Protein AF-A0A2M9WP90-F1 (afdb_monomer)

pLDDT: mean 90.51, std 3.97, range [75.44, 95.75]

Solvent-accessible surface area (backbone atoms only — not comparable to full-atom values): 6573 Å² total; per-residue (Å²): 63,37,40,61,30,80,91,54,42,57,72,71,54,47,53,52,52,50,55,52,46,68,77,41,75,88,57,71,72,44,73,34,82,42,68,64,61,38,50,49,41,30,56,69,70,74,42,52,62,80,75,57,76,91,74,46,69,74,69,56,102,66,45,75,75,76,89,69,102,72,90,75,90,86,83,88,86,86,86,77,65,91,84,65,78,54,64,70,59,53,52,51,52,52,50,45,58,76,75,75,108

Structure (mmCIF, N/CA/C/O backbone):
data_AF-A0A2M9WP90-F1
#
_entry.id   AF-A0A2M9WP90-F1
#
loop_
_atom_site.group_PDB
_atom_site.id
_atom_site.type_symbol
_atom_site.label_atom_id
_atom_site.label_alt_id
_atom_site.label_comp_id
_atom_site.label_asym_id
_atom_site.label_entity_id
_atom_site.label_seq_id
_atom_site.pdbx_PDB_ins_code
_atom_site.Cartn_x
_atom_site.Cartn_y
_atom_site.Cartn_z
_atom_site.occupancy
_atom_site.B_iso_or_equiv
_atom_site.auth_seq_id
_atom_site.auth_comp_id
_atom_site.auth_asym_id
_atom_site.auth_atom_id
_atom_site.pdbx_PDB_model_num
ATOM 1 N N . MET A 1 1 ? -5.751 -2.535 15.123 1.00 92.06 1 MET A N 1
ATOM 2 C CA . MET A 1 1 ? -5.518 -1.860 13.825 1.00 92.06 1 MET A CA 1
ATOM 3 C C . MET A 1 1 ? -4.257 -2.436 13.223 1.00 92.06 1 MET A C 1
ATOM 5 O O . MET A 1 1 ? -3.309 -2.657 13.963 1.00 92.06 1 MET A O 1
ATOM 9 N N . ILE A 1 2 ? -4.273 -2.722 11.927 1.00 94.94 2 ILE A N 1
ATOM 10 C CA . ILE A 1 2 ? -3.166 -3.356 11.214 1.00 94.94 2 ILE A CA 1
ATOM 11 C C . ILE A 1 2 ? -2.535 -2.291 10.323 1.00 94.94 2 ILE A C 1
ATOM 13 O O . ILE A 1 2 ? -3.142 -1.860 9.340 1.00 94.94 2 ILE A O 1
ATOM 17 N N . LEU A 1 3 ? -1.353 -1.828 10.712 1.00 94.88 3 LEU A N 1
ATOM 18 C CA . LEU A 1 3 ? -0.609 -0.783 10.020 1.00 94.88 3 LEU A CA 1
ATOM 19 C C . LEU A 1 3 ? 0.562 -1.393 9.259 1.00 94.88 3 LEU A C 1
ATOM 21 O O . LEU A 1 3 ? 1.138 -2.392 9.689 1.00 94.88 3 LEU A O 1
ATOM 25 N N . LEU A 1 4 ? 0.932 -0.776 8.142 1.00 95.75 4 LEU A N 1
ATOM 26 C CA . LEU A 1 4 ? 2.198 -1.110 7.506 1.00 95.75 4 LEU A CA 1
ATOM 27 C C . LEU A 1 4 ? 3.343 -0.542 8.339 1.00 95.75 4 LEU A C 1
ATOM 29 O O . LEU A 1 4 ? 3.243 0.559 8.876 1.00 95.75 4 LEU A O 1
ATOM 33 N N . ASP A 1 5 ? 4.427 -1.294 8.445 1.00 93.62 5 ASP A N 1
ATOM 34 C CA . ASP A 1 5 ? 5.672 -0.793 9.009 1.00 93.62 5 ASP A CA 1
ATOM 35 C C . ASP A 1 5 ? 6.196 0.406 8.195 1.00 93.62 5 ASP A C 1
ATOM 37 O O . ASP A 1 5 ? 5.916 0.549 6.998 1.00 93.62 5 ASP A O 1
ATOM 41 N N . ASN A 1 6 ? 6.967 1.280 8.843 1.00 91.06 6 ASN A N 1
ATOM 42 C CA . ASN A 1 6 ? 7.454 2.532 8.260 1.00 91.06 6 ASN A CA 1
ATOM 43 C C . ASN A 1 6 ? 8.319 2.316 7.008 1.00 91.06 6 ASN A C 1
ATOM 45 O O . ASN A 1 6 ? 8.384 3.199 6.158 1.00 91.06 6 ASN A O 1
ATOM 49 N N . ASN A 1 7 ? 8.954 1.148 6.875 1.00 91.25 7 ASN A N 1
ATOM 50 C CA . ASN A 1 7 ? 9.757 0.799 5.700 1.00 91.25 7 ASN A CA 1
ATOM 51 C C . ASN A 1 7 ? 8.922 0.251 4.532 1.00 91.25 7 ASN A C 1
ATOM 53 O O . ASN A 1 7 ? 9.443 0.048 3.438 1.00 91.25 7 ASN A O 1
ATOM 57 N N . TRP A 1 8 ? 7.637 -0.013 4.767 1.00 90.25 8 TRP A N 1
ATOM 58 C CA . TRP A 1 8 ? 6.755 -0.737 3.852 1.00 90.25 8 TRP A CA 1
ATOM 59 C C . TRP A 1 8 ? 5.534 0.069 3.422 1.00 90.25 8 TRP A C 1
ATOM 61 O O . TRP A 1 8 ? 4.679 -0.451 2.706 1.00 90.25 8 TRP A O 1
ATOM 71 N N . CYS A 1 9 ? 5.450 1.341 3.816 1.00 90.38 9 CYS A N 1
ATOM 72 C CA . CYS A 1 9 ? 4.422 2.255 3.341 1.00 90.38 9 CYS A CA 1
ATOM 73 C C . CYS A 1 9 ? 5.017 3.534 2.734 1.00 90.38 9 CYS A C 1
ATOM 75 O O . CYS A 1 9 ? 6.065 4.009 3.172 1.00 90.38 9 CYS A O 1
ATOM 77 N N . PRO A 1 10 ? 4.348 4.127 1.728 1.00 89.44 10 PRO A N 1
ATOM 78 C CA . PRO A 1 10 ? 4.734 5.429 1.203 1.00 89.44 10 PRO A CA 1
ATOM 79 C C . PRO A 1 10 ? 4.699 6.522 2.288 1.00 89.44 10 PRO A C 1
ATOM 81 O O . PRO A 1 10 ? 3.859 6.443 3.190 1.00 89.44 10 PRO A O 1
ATOM 84 N N . PRO A 1 11 ? 5.503 7.597 2.166 1.00 90.94 11 PRO A N 1
ATOM 85 C CA . PRO A 1 11 ? 5.570 8.669 3.167 1.00 90.94 11 PRO A CA 1
ATOM 86 C C . PRO A 1 11 ? 4.210 9.276 3.542 1.00 90.94 11 PRO A C 1
ATOM 88 O O . PRO A 1 11 ? 3.932 9.526 4.713 1.00 90.94 11 PRO A O 1
ATOM 91 N N . GLU A 1 12 ? 3.330 9.469 2.558 1.00 92.31 12 GLU A N 1
ATOM 92 C CA . GLU A 1 12 ? 1.988 10.006 2.802 1.00 92.31 12 GLU A CA 1
ATOM 93 C C . GLU A 1 12 ? 1.074 9.031 3.547 1.00 92.31 12 GLU A C 1
ATOM 95 O O . GLU A 1 12 ? 0.278 9.448 4.390 1.00 92.31 12 GLU A O 1
ATOM 100 N N . GLN A 1 13 ? 1.211 7.728 3.289 1.00 92.81 13 GLN A N 1
ATOM 101 C CA . GLN A 1 13 ? 0.510 6.732 4.087 1.00 92.81 13 GLN A CA 1
ATOM 102 C C . GLN A 1 13 ? 1.045 6.753 5.516 1.00 92.81 13 GLN A C 1
ATOM 104 O O . GLN A 1 13 ? 0.233 6.844 6.431 1.00 92.81 13 GLN A O 1
ATOM 109 N N . LEU A 1 14 ? 2.371 6.743 5.713 1.00 94.00 14 LEU A N 1
ATOM 110 C CA . LEU A 1 14 ? 3.002 6.820 7.036 1.00 94.00 14 LEU A CA 1
ATOM 111 C C . LEU A 1 14 ? 2.468 8.010 7.846 1.00 94.00 14 LEU A C 1
ATOM 113 O O . LEU A 1 14 ? 2.053 7.845 8.993 1.00 94.00 14 LEU A O 1
ATOM 117 N N . ARG A 1 15 ? 2.399 9.192 7.225 1.00 94.31 15 ARG A N 1
ATOM 118 C CA . ARG A 1 15 ? 1.828 10.398 7.835 1.00 94.31 15 ARG A CA 1
ATOM 119 C C . ARG A 1 15 ? 0.387 10.183 8.305 1.00 94.31 15 ARG A C 1
ATOM 121 O O . ARG A 1 15 ? 0.064 10.540 9.438 1.00 94.31 15 ARG A O 1
ATOM 128 N N . LEU A 1 16 ? -0.463 9.581 7.472 1.00 94.00 16 LEU A N 1
ATOM 129 C CA . LEU A 1 16 ? -1.841 9.252 7.839 1.00 94.00 16 LEU A CA 1
ATOM 130 C C . LEU A 1 16 ? -1.901 8.234 8.990 1.00 94.00 16 LEU A C 1
ATOM 132 O O . LEU A 1 16 ? -2.665 8.438 9.936 1.00 94.00 16 LEU A O 1
ATOM 136 N N . GLN A 1 17 ? -1.082 7.174 8.953 1.00 94.19 17 GLN A N 1
ATOM 137 C CA . GLN A 1 17 ? -1.053 6.178 10.032 1.00 94.19 17 GLN A CA 1
ATOM 138 C C . GLN A 1 17 ? -0.650 6.822 11.363 1.00 94.19 17 GLN A C 1
ATOM 140 O O . GLN A 1 17 ? -1.241 6.509 12.392 1.00 94.19 17 GLN A O 1
ATOM 145 N N . GLU A 1 18 ? 0.302 7.757 11.347 1.00 93.81 18 GLU A N 1
ATOM 146 C CA . GLU A 1 18 ? 0.751 8.483 12.537 1.00 93.81 18 GLU A CA 1
ATOM 147 C C . GLU A 1 18 ? -0.318 9.420 13.107 1.00 93.81 18 GLU A C 1
ATOM 149 O O . GLU A 1 18 ? -0.488 9.477 14.327 1.00 93.81 18 GLU A O 1
ATOM 154 N N . ILE A 1 19 ? -1.071 10.126 12.255 1.00 93.56 19 ILE A N 1
ATOM 155 C CA . ILE A 1 19 ? -2.222 10.936 12.691 1.00 93.56 19 ILE A CA 1
ATOM 156 C C . ILE A 1 19 ? -3.236 10.041 13.414 1.00 93.56 19 ILE A C 1
ATOM 158 O O . ILE A 1 19 ? -3.630 10.335 14.545 1.00 93.56 19 ILE A O 1
ATOM 162 N N . ILE A 1 20 ? -3.599 8.914 12.794 1.00 92.00 20 ILE A N 1
ATOM 163 C CA . ILE A 1 20 ? -4.559 7.960 13.356 1.00 92.00 20 ILE A CA 1
ATOM 164 C C . ILE A 1 20 ? -4.021 7.362 14.658 1.00 92.00 20 ILE A C 1
ATOM 166 O O . ILE A 1 20 ? -4.730 7.353 15.661 1.00 92.00 20 ILE A O 1
ATOM 170 N N . ARG A 1 21 ? -2.764 6.909 14.686 1.00 92.25 21 ARG A N 1
ATOM 171 C CA . ARG A 1 21 ? -2.124 6.317 15.867 1.00 92.25 21 ARG A CA 1
ATOM 172 C C . ARG A 1 21 ? -2.132 7.277 17.053 1.00 92.25 21 ARG A C 1
ATOM 174 O O . ARG A 1 21 ? -2.512 6.878 18.150 1.00 92.25 21 ARG A O 1
ATOM 181 N N . LYS A 1 22 ? -1.749 8.540 16.841 1.00 92.31 22 LYS A N 1
ATOM 182 C CA . LYS A 1 22 ? -1.701 9.560 17.903 1.00 92.31 22 LYS A CA 1
ATOM 183 C C . LYS A 1 22 ? -3.080 9.859 18.486 1.00 92.31 22 LYS A C 1
ATOM 185 O O . LYS A 1 22 ? -3.199 10.020 19.695 1.00 92.31 22 LYS A O 1
ATOM 190 N N . GLN A 1 23 ? -4.119 9.878 17.653 1.00 90.00 23 GLN A N 1
ATOM 191 C CA . GLN A 1 23 ? -5.507 10.065 18.091 1.00 90.00 23 GLN A CA 1
ATOM 192 C C . GLN A 1 23 ? -6.111 8.816 18.759 1.00 90.00 23 GLN A C 1
ATOM 194 O O . GLN A 1 23 ? -7.194 8.885 19.331 1.00 90.00 23 GLN A O 1
ATOM 199 N N . ASN A 1 24 ? -5.435 7.665 18.681 1.00 85.31 24 ASN A N 1
ATOM 200 C CA . ASN A 1 24 ? -5.939 6.365 19.122 1.00 85.31 24 ASN A CA 1
ATOM 201 C C . ASN A 1 24 ? -4.915 5.619 19.995 1.00 85.31 24 ASN A C 1
ATOM 203 O O . ASN A 1 24 ? -4.749 4.406 19.867 1.00 85.31 24 ASN A O 1
ATOM 207 N N . SER A 1 25 ? -4.234 6.341 20.887 1.00 76.88 25 SER A N 1
ATOM 208 C CA . SER A 1 25 ? -3.119 5.834 21.703 1.00 76.88 25 SER A CA 1
ATOM 209 C C . SER A 1 25 ? -3.460 4.637 22.601 1.00 76.88 25 SER A C 1
ATOM 211 O O . SER A 1 25 ? -2.558 3.901 22.986 1.00 76.88 25 SER A O 1
ATOM 213 N N . SER A 1 26 ? -4.738 4.413 22.912 1.00 75.44 26 SER A N 1
ATOM 214 C CA . SER A 1 26 ? -5.218 3.298 23.739 1.00 75.44 26 SER A CA 1
ATOM 215 C C . SER A 1 26 ? -5.593 2.031 22.958 1.00 75.44 26 SER A C 1
ATOM 217 O O . SER A 1 26 ? -5.961 1.029 23.568 1.00 75.44 26 SER A O 1
ATOM 219 N N . LYS A 1 27 ? -5.549 2.045 21.618 1.00 83.50 27 LYS A N 1
ATOM 220 C CA . LYS A 1 27 ? -5.978 0.905 20.791 1.00 83.50 27 LYS A CA 1
ATOM 221 C C . LYS A 1 27 ? -4.809 -0.028 20.473 1.00 83.50 27 LYS A C 1
ATOM 223 O O . LYS A 1 27 ? -3.701 0.421 20.201 1.00 83.50 27 LYS A O 1
ATOM 228 N N . ASN A 1 28 ? -5.088 -1.331 20.406 1.00 89.94 28 ASN A N 1
ATOM 229 C CA . ASN A 1 28 ? -4.114 -2.335 19.974 1.00 89.94 28 ASN A CA 1
ATOM 230 C C . ASN A 1 28 ? -3.729 -2.120 18.503 1.00 89.94 28 ASN A C 1
ATOM 232 O O . ASN A 1 28 ? -4.587 -2.124 17.607 1.00 89.94 28 ASN A O 1
ATOM 236 N N . ILE A 1 29 ? -2.430 -1.954 18.260 1.00 92.12 29 ILE A N 1
ATOM 237 C CA . ILE A 1 29 ? -1.846 -1.754 16.935 1.00 92.12 29 ILE A CA 1
ATOM 238 C C . ILE A 1 29 ? -0.867 -2.888 16.660 1.00 92.12 29 ILE A C 1
ATOM 240 O O . ILE A 1 29 ? -0.006 -3.190 17.481 1.00 92.12 29 ILE A O 1
ATOM 244 N N . SER A 1 30 ? -1.003 -3.492 15.487 1.00 93.69 30 SER A N 1
ATOM 245 C CA . SER A 1 30 ? -0.067 -4.472 14.950 1.00 93.69 30 SER A CA 1
ATOM 246 C C . SER A 1 30 ? 0.569 -3.892 13.695 1.00 93.69 30 SER A C 1
ATOM 248 O O . SER A 1 30 ? -0.130 -3.289 12.878 1.00 93.69 30 SER A O 1
ATOM 250 N N . TYR A 1 31 ? 1.875 -4.088 13.545 1.00 94.19 31 TYR A N 1
ATOM 251 C CA . TYR A 1 31 ? 2.618 -3.677 12.359 1.00 94.19 31 TYR A CA 1
ATOM 252 C C . TYR A 1 31 ? 2.932 -4.891 11.498 1.00 94.19 31 TYR A C 1
ATOM 254 O O . TYR A 1 31 ? 3.288 -5.951 12.015 1.00 94.19 31 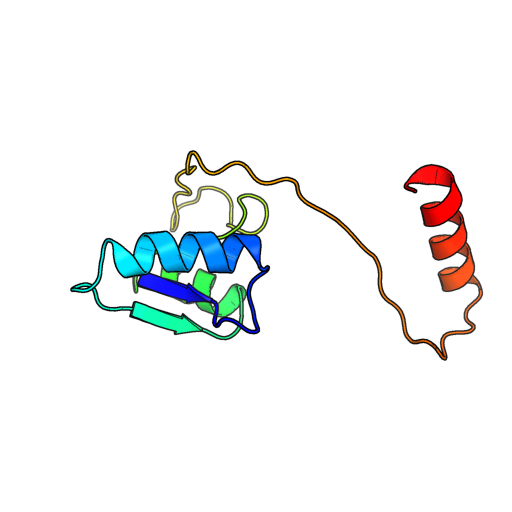TYR A O 1
ATOM 262 N N . VAL A 1 32 ? 2.796 -4.732 10.186 1.00 95.56 32 VAL A N 1
ATOM 263 C CA . VAL A 1 32 ? 3.123 -5.765 9.203 1.00 95.56 32 VAL A CA 1
ATOM 264 C C . VAL A 1 32 ? 4.011 -5.191 8.113 1.00 95.56 32 VAL A C 1
ATOM 266 O O . VAL A 1 32 ? 3.963 -4.007 7.794 1.00 95.56 32 VAL A O 1
ATOM 269 N N . ASN A 1 33 ? 4.835 -6.047 7.530 1.00 94.81 33 ASN A N 1
ATOM 270 C CA . ASN A 1 33 ? 5.878 -5.663 6.588 1.00 94.81 33 ASN A CA 1
ATOM 271 C C . ASN A 1 33 ? 5.477 -5.865 5.121 1.00 94.81 33 ASN A C 1
ATOM 273 O O . ASN A 1 33 ? 6.343 -5.915 4.266 1.00 94.81 33 ASN A O 1
ATOM 277 N N . ASN A 1 34 ? 4.198 -6.058 4.805 1.00 92.31 34 ASN A N 1
ATOM 278 C CA . ASN A 1 34 ? 3.716 -6.028 3.428 1.00 92.31 34 ASN A CA 1
ATOM 279 C C . ASN A 1 34 ? 2.188 -5.876 3.391 1.00 92.31 34 ASN A C 1
ATOM 281 O O . ASN A 1 34 ? 1.478 -6.167 4.358 1.00 92.31 34 ASN A O 1
ATOM 285 N N . VAL A 1 35 ? 1.698 -5.420 2.242 1.00 92.31 35 VAL A N 1
ATOM 286 C CA . VAL A 1 35 ? 0.279 -5.151 1.984 1.00 92.31 35 VAL A CA 1
ATOM 287 C C . VAL A 1 35 ? -0.568 -6.425 2.013 1.00 92.31 35 VAL A C 1
ATOM 289 O O . VAL A 1 35 ? -1.688 -6.400 2.522 1.00 92.31 35 VAL A O 1
ATOM 292 N N . ASP A 1 36 ? -0.058 -7.543 1.499 1.00 92.19 36 ASP A N 1
ATOM 293 C CA . ASP A 1 36 ? -0.824 -8.787 1.403 1.00 92.19 36 ASP A CA 1
ATOM 294 C C . ASP A 1 36 ? -1.124 -9.372 2.781 1.00 92.19 36 ASP A C 1
ATOM 296 O O . ASP A 1 36 ? -2.263 -9.747 3.050 1.00 92.19 36 ASP A O 1
ATOM 300 N N . THR A 1 37 ? -0.157 -9.354 3.698 1.00 94.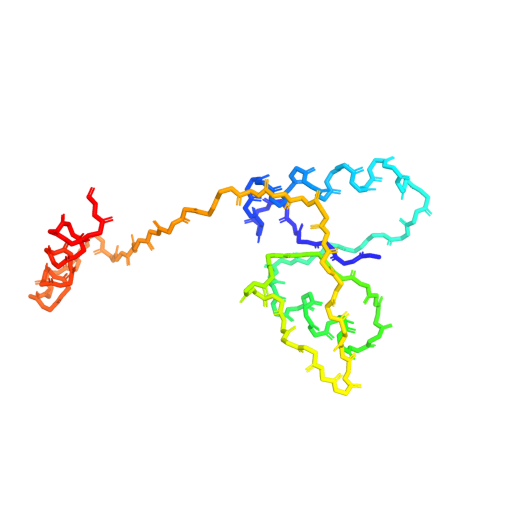81 37 THR A N 1
ATOM 301 C CA . THR A 1 37 ? -0.354 -9.726 5.100 1.00 94.81 37 THR A CA 1
ATOM 302 C C . THR A 1 37 ? -1.405 -8.828 5.746 1.00 94.81 37 THR A C 1
ATOM 304 O O . THR A 1 37 ? -2.315 -9.340 6.397 1.00 94.81 37 THR A O 1
ATOM 307 N N . ALA A 1 38 ? -1.342 -7.508 5.532 1.00 94.25 38 ALA A N 1
ATOM 308 C CA . ALA A 1 38 ? -2.35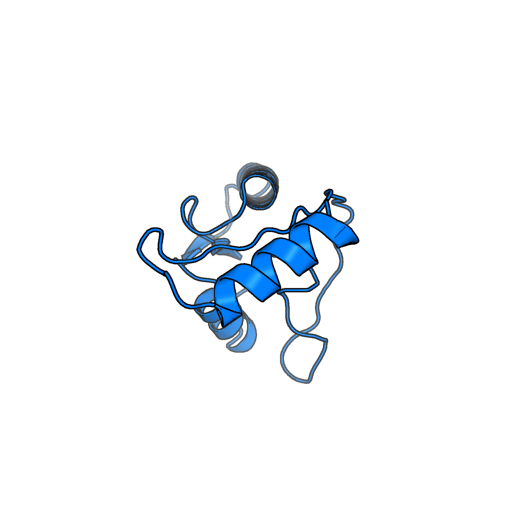1 -6.585 6.056 1.00 94.25 38 ALA A CA 1
ATOM 309 C C . ALA A 1 38 ? -3.761 -6.936 5.549 1.00 94.25 38 ALA A C 1
ATOM 311 O O . ALA A 1 38 ? -4.714 -7.0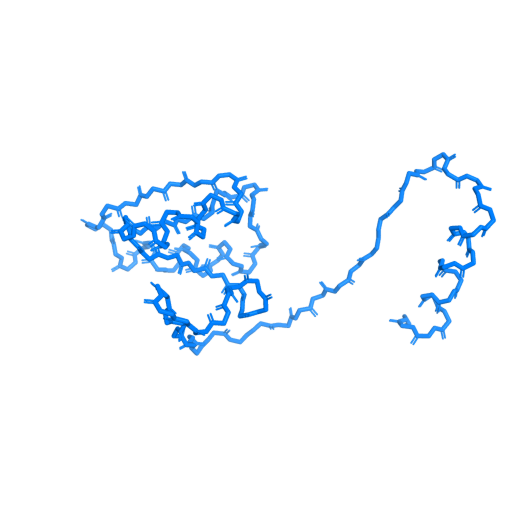16 6.329 1.00 94.25 38 ALA A O 1
ATOM 312 N N . ASN A 1 39 ? -3.879 -7.207 4.246 1.00 91.75 39 ASN A N 1
ATOM 313 C CA . ASN A 1 39 ? -5.126 -7.591 3.593 1.00 91.75 39 ASN A CA 1
ATOM 314 C C . ASN A 1 39 ? -5.653 -8.948 4.080 1.00 91.75 39 ASN A C 1
ATOM 316 O O . ASN A 1 39 ? -6.851 -9.077 4.324 1.00 91.75 39 ASN A O 1
ATOM 320 N N . ILE A 1 40 ? -4.787 -9.953 4.231 1.00 93.00 40 ILE A N 1
ATOM 321 C CA . ILE A 1 40 ? -5.147 -11.276 4.758 1.00 93.00 40 ILE A CA 1
ATOM 322 C C . ILE A 1 40 ? -5.665 -11.134 6.188 1.00 93.00 40 ILE A C 1
ATOM 324 O O . ILE A 1 40 ? -6.753 -11.614 6.486 1.00 93.00 40 ILE A O 1
ATOM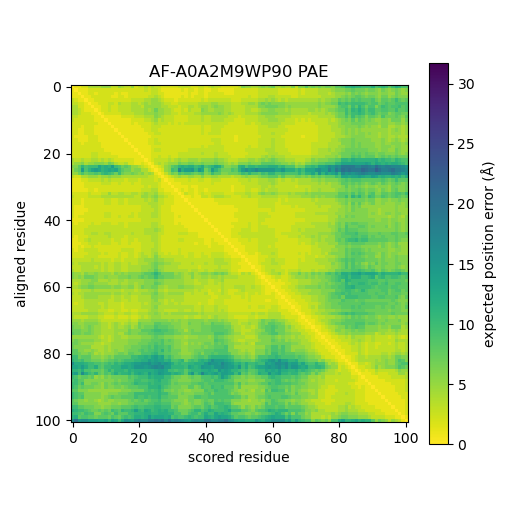 328 N N . MET A 1 41 ? -4.949 -10.416 7.056 1.00 94.62 41 MET A N 1
ATOM 329 C CA . MET A 1 41 ? -5.388 -10.189 8.434 1.00 94.62 41 MET A CA 1
ATOM 330 C C . MET A 1 41 ? -6.738 -9.460 8.499 1.00 94.62 41 MET A C 1
ATOM 332 O O . MET A 1 41 ? -7.584 -9.812 9.322 1.00 94.62 41 MET A O 1
ATOM 336 N N . CYS A 1 42 ? -6.970 -8.485 7.613 1.00 92.88 42 CYS A N 1
ATOM 337 C CA . CYS A 1 42 ? -8.257 -7.800 7.504 1.00 92.88 42 CYS A CA 1
ATOM 338 C C . CYS A 1 42 ? -9.384 -8.756 7.074 1.00 92.88 42 CYS A C 1
ATOM 340 O O . CYS A 1 42 ? -10.443 -8.773 7.698 1.00 92.88 42 CYS A O 1
ATOM 342 N N . LYS A 1 43 ? -9.155 -9.583 6.043 1.00 92.81 43 LYS A N 1
ATOM 343 C CA . LYS A 1 43 ? -10.122 -10.588 5.557 1.00 92.81 43 LYS A CA 1
ATOM 344 C C . LYS A 1 43 ? -10.416 -11.675 6.593 1.00 92.81 43 LYS A C 1
ATOM 346 O O . LYS A 1 43 ? -11.528 -12.186 6.632 1.00 92.81 43 LYS A O 1
ATOM 351 N N . SER A 1 44 ? -9.446 -11.989 7.447 1.00 94.00 44 SER A N 1
ATOM 352 C CA . SER A 1 44 ? -9.577 -12.942 8.554 1.00 94.00 44 SER A CA 1
ATOM 353 C C . SER A 1 44 ? -10.181 -12.331 9.825 1.00 94.00 44 SER A C 1
ATOM 355 O O . SER A 1 44 ? -10.050 -12.912 10.898 1.00 94.00 44 SER A O 1
ATOM 357 N N . ALA A 1 45 ? -10.809 -11.153 9.732 1.00 93.31 45 ALA A N 1
ATOM 358 C CA . ALA A 1 45 ? -11.452 -10.456 10.847 1.00 93.31 45 ALA A CA 1
ATOM 359 C C . ALA A 1 45 ? -10.527 -10.136 12.044 1.00 93.31 45 ALA A C 1
ATOM 361 O O . ALA A 1 45 ? -11.002 -9.909 13.156 1.00 93.31 45 ALA A O 1
ATOM 362 N N . LEU A 1 46 ? -9.206 -10.051 11.834 1.00 94.06 46 LEU A N 1
ATOM 363 C CA . LEU A 1 46 ? -8.247 -9.696 12.894 1.00 94.06 46 LEU A CA 1
ATOM 364 C C . LEU A 1 46 ? -8.171 -8.183 13.144 1.00 94.06 46 LEU A C 1
ATOM 366 O O . LEU A 1 46 ? -7.574 -7.727 14.120 1.00 94.06 46 LEU A O 1
ATOM 370 N N . GLY A 1 47 ? -8.765 -7.381 12.262 1.00 93.06 47 GLY A N 1
ATOM 371 C CA . GLY A 1 47 ? -8.866 -5.941 12.429 1.00 93.06 47 GLY A CA 1
ATOM 372 C C . GLY A 1 47 ? -9.101 -5.210 11.117 1.00 93.06 47 GLY A C 1
ATOM 373 O O . GLY A 1 47 ? -9.477 -5.797 10.110 1.00 93.06 47 GLY A O 1
ATOM 374 N N . ILE A 1 48 ? -8.844 -3.905 11.148 1.00 93.12 48 ILE A N 1
ATOM 375 C CA . I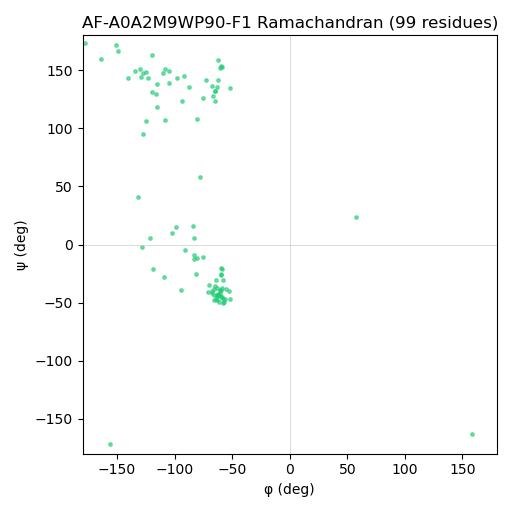LE A 1 48 ? -8.916 -3.015 9.987 1.00 93.12 48 ILE A CA 1
ATOM 376 C C . ILE A 1 48 ? -7.515 -2.570 9.580 1.00 93.12 48 ILE A C 1
ATOM 378 O O . ILE A 1 48 ? -6.654 -2.373 10.446 1.00 93.12 48 ILE A O 1
ATOM 382 N N . THR A 1 49 ? -7.316 -2.367 8.282 1.00 94.31 49 THR A N 1
ATOM 383 C CA . THR A 1 49 ? -6.102 -1.770 7.720 1.00 94.31 49 THR A CA 1
ATOM 384 C C . THR A 1 49 ? -6.423 -0.486 6.958 1.00 94.31 49 THR A C 1
ATOM 386 O O . THR A 1 49 ? -7.581 -0.215 6.639 1.00 94.31 49 THR A O 1
ATOM 389 N N . ILE A 1 50 ? -5.395 0.316 6.699 1.00 93.12 50 ILE A N 1
ATOM 390 C CA . ILE A 1 50 ? -5.467 1.546 5.914 1.00 93.12 50 ILE A CA 1
ATOM 391 C C . ILE A 1 50 ? -4.487 1.447 4.752 1.00 93.12 50 ILE A C 1
ATOM 393 O O . ILE A 1 50 ? -3.397 0.896 4.884 1.00 93.12 50 ILE A O 1
ATOM 397 N N . GLY A 1 51 ? -4.873 1.992 3.609 1.00 91.81 51 GLY A N 1
ATOM 398 C CA . GLY A 1 51 ? -4.043 1.978 2.418 1.00 91.81 51 GLY A CA 1
ATOM 399 C C . GLY A 1 51 ? -4.708 2.720 1.265 1.00 91.81 51 GLY A C 1
ATOM 400 O O . GLY A 1 51 ? -5.864 3.137 1.381 1.00 91.81 51 GLY A O 1
ATOM 401 N N . PRO A 1 52 ? -3.993 2.902 0.146 1.00 89.94 52 PRO A N 1
ATOM 402 C CA . PRO A 1 52 ? -4.556 3.539 -1.034 1.00 89.94 52 PRO A CA 1
ATOM 403 C C . PRO A 1 52 ? -5.733 2.730 -1.592 1.00 89.94 52 PRO A C 1
ATOM 405 O O . PRO A 1 52 ? -5.676 1.504 -1.649 1.00 89.94 52 PRO A O 1
ATOM 408 N N . SER A 1 53 ? -6.783 3.401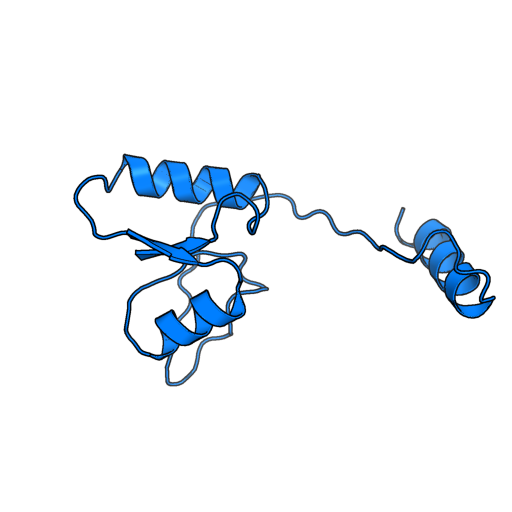 -2.067 1.00 88.12 53 SER A N 1
ATOM 409 C CA . SER A 1 53 ? -8.012 2.744 -2.549 1.00 88.12 53 SER A CA 1
ATOM 410 C C . SER A 1 53 ? -7.800 1.783 -3.723 1.00 88.12 53 SER A C 1
ATOM 412 O O . SER A 1 53 ? -8.577 0.853 -3.888 1.00 88.12 53 SER A O 1
ATOM 414 N N . PHE A 1 54 ? -6.755 1.989 -4.527 1.00 85.31 54 PHE A N 1
ATOM 415 C CA . PHE A 1 54 ? -6.380 1.099 -5.632 1.00 85.31 54 PHE A CA 1
ATOM 416 C C . PHE A 1 54 ? -5.544 -0.113 -5.188 1.00 85.31 54 PHE A C 1
ATOM 418 O O . PHE A 1 54 ? -5.351 -1.036 -5.973 1.00 85.31 54 PHE A O 1
ATOM 425 N N . ILE A 1 55 ? -5.036 -0.101 -3.953 1.00 88.31 55 ILE A N 1
ATOM 426 C CA . ILE A 1 55 ? -4.353 -1.232 -3.314 1.00 88.31 55 ILE A CA 1
ATOM 427 C C . ILE A 1 55 ? -5.337 -2.041 -2.467 1.00 88.31 55 ILE A C 1
ATOM 429 O O . ILE A 1 55 ? -5.278 -3.270 -2.437 1.00 88.31 55 ILE A O 1
ATOM 433 N N . LEU A 1 56 ? -6.247 -1.355 -1.773 1.00 87.62 56 LEU A N 1
ATOM 434 C CA . LEU A 1 56 ? -7.314 -2.004 -1.028 1.00 87.62 56 LEU A CA 1
ATOM 435 C C . LEU A 1 56 ? -8.250 -2.726 -2.007 1.00 87.62 56 LEU A C 1
ATOM 437 O O . LEU A 1 56 ? -8.658 -2.180 -3.031 1.00 87.62 56 LEU A O 1
ATOM 441 N N . GLY A 1 57 ? -8.577 -3.982 -1.700 1.00 79.62 57 GLY A N 1
ATOM 442 C CA . GLY A 1 57 ? -9.477 -4.776 -2.536 1.00 79.62 57 GLY A CA 1
ATOM 443 C C . GLY A 1 57 ? -10.863 -4.137 -2.646 1.00 79.62 57 GLY A C 1
ATOM 444 O O . GLY A 1 57 ? -11.307 -3.451 -1.731 1.00 79.62 57 GLY A O 1
ATOM 445 N N . LYS A 1 58 ? -11.570 -4.389 -3.752 1.00 87.38 58 LYS A N 1
ATOM 446 C CA . LYS A 1 58 ? -12.972 -3.967 -3.912 1.00 87.38 58 LYS A CA 1
ATOM 447 C C . LYS A 1 58 ? -13.872 -4.632 -2.866 1.00 87.38 58 LYS A C 1
ATOM 449 O O . LYS A 1 58 ? -13.536 -5.699 -2.344 1.00 87.38 58 LYS A O 1
ATOM 454 N N . GLU A 1 59 ? -15.029 -4.019 -2.616 1.00 92.38 59 GLU A N 1
ATOM 455 C CA . GLU A 1 59 ? -16.077 -4.611 -1.780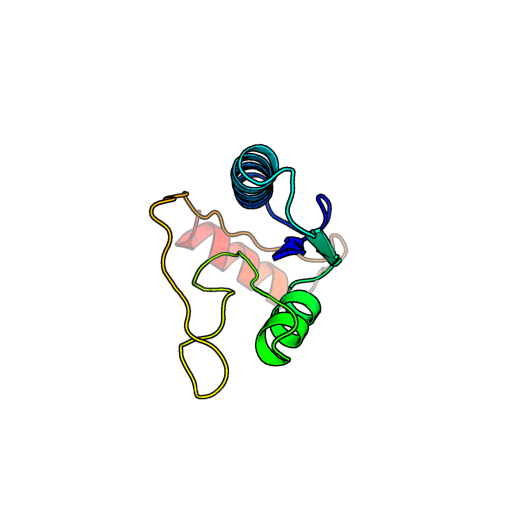 1.00 92.38 59 GLU A CA 1
ATOM 456 C C . GLU A 1 59 ? -16.421 -6.029 -2.257 1.00 92.38 59 GLU A C 1
ATOM 458 O O . GLU A 1 59 ? -16.524 -6.295 -3.456 1.00 92.38 59 GLU A O 1
ATOM 463 N N . ASN A 1 60 ? -16.527 -6.951 -1.305 1.00 91.19 60 ASN A N 1
ATOM 464 C CA . ASN A 1 60 ? -16.888 -8.348 -1.525 1.00 91.19 60 ASN A CA 1
ATOM 465 C C . ASN A 1 60 ? -17.477 -8.939 -0.231 1.00 91.19 60 ASN A C 1
ATOM 467 O O . ASN A 1 60 ? -17.691 -8.222 0.742 1.00 91.19 60 ASN A O 1
ATOM 471 N N . ALA A 1 61 ? -17.709 -10.254 -0.204 1.00 92.88 61 ALA A N 1
ATOM 472 C CA . ALA A 1 61 ? -18.295 -10.947 0.945 1.00 92.88 61 ALA A CA 1
ATOM 473 C C . ALA A 1 61 ? -17.490 -10.831 2.260 1.00 92.88 61 ALA A C 1
ATOM 475 O O . ALA A 1 61 ? -18.056 -11.049 3.326 1.00 92.88 61 ALA A O 1
ATOM 476 N N . PHE A 1 62 ? -16.195 -10.501 2.205 1.00 89.62 62 PHE A N 1
ATOM 477 C CA . PHE A 1 62 ? -15.300 -10.475 3.369 1.00 89.62 62 PHE A CA 1
ATOM 478 C C . PHE A 1 62 ? -14.884 -9.070 3.804 1.00 89.62 62 PHE A C 1
ATOM 480 O O . PHE A 1 62 ? -14.550 -8.863 4.967 1.00 89.62 62 PHE A O 1
ATOM 487 N N . VAL A 1 63 ? -14.838 -8.107 2.880 1.00 90.19 63 VAL A N 1
ATOM 488 C CA . VAL A 1 63 ? -14.332 -6.758 3.163 1.00 90.19 63 VAL A CA 1
ATOM 489 C C . VAL A 1 63 ? -15.168 -5.690 2.477 1.00 90.19 63 VAL A C 1
ATOM 491 O O . VAL A 1 63 ? -15.579 -5.843 1.328 1.00 90.19 63 VAL A O 1
ATOM 494 N N . LYS A 1 64 ? -15.343 -4.568 3.179 1.00 92.38 64 LYS A N 1
ATOM 495 C CA . LYS A 1 64 ? -15.991 -3.358 2.677 1.00 92.38 64 LYS A CA 1
ATOM 496 C C . LYS A 1 64 ? -15.052 -2.159 2.844 1.00 92.38 64 LYS A C 1
ATOM 498 O O . LYS A 1 64 ? -14.864 -1.699 3.971 1.00 92.38 64 LYS A O 1
ATOM 503 N N . PRO A 1 65 ? -14.447 -1.649 1.758 1.00 92.56 65 PRO A N 1
ATOM 504 C CA . PRO A 1 65 ? -13.631 -0.444 1.815 1.00 92.56 65 PRO A CA 1
ATOM 505 C C . PRO A 1 65 ? -14.471 0.765 2.222 1.00 92.56 65 PRO A C 1
ATOM 507 O O . PRO A 1 65 ? -15.560 0.979 1.691 1.00 92.56 65 PRO A O 1
ATOM 510 N N . VAL A 1 66 ? -13.944 1.580 3.132 1.00 92.69 66 VAL A N 1
ATOM 511 C CA . VAL A 1 66 ? -14.550 2.857 3.522 1.00 92.69 66 VAL A CA 1
ATOM 512 C C . VAL A 1 66 ? -13.600 3.975 3.096 1.00 92.69 66 VAL A C 1
ATOM 514 O O . VAL A 1 66 ? -12.454 3.989 3.553 1.00 92.69 66 VAL A O 1
ATOM 517 N N . PRO A 1 67 ? -14.021 4.892 2.204 1.00 91.50 67 PRO A N 1
ATOM 518 C CA . PRO A 1 67 ? -13.165 5.985 1.773 1.00 91.50 67 PRO A CA 1
ATOM 519 C C . PRO A 1 67 ? -12.913 6.952 2.934 1.00 91.50 67 PRO A C 1
ATOM 521 O O . PRO A 1 67 ? -13.831 7.318 3.665 1.00 91.50 67 PRO A O 1
ATOM 524 N N . LEU A 1 68 ? -11.662 7.386 3.077 1.00 91.50 68 LEU A N 1
ATOM 525 C CA . LEU A 1 68 ? -11.277 8.457 3.991 1.00 91.50 68 LEU A CA 1
ATOM 526 C C . LEU A 1 68 ? -11.173 9.768 3.214 1.00 91.50 68 LEU A C 1
ATOM 528 O O . LEU A 1 68 ? -10.683 9.784 2.083 1.00 91.50 68 LEU A O 1
ATOM 532 N N . GLU A 1 69 ? -11.564 10.881 3.834 1.00 91.56 69 GLU A N 1
ATOM 533 C CA . GLU A 1 69 ? -11.364 12.223 3.275 1.00 91.56 69 GLU A CA 1
ATOM 534 C C . GLU A 1 69 ? -9.904 12.682 3.458 1.00 91.56 69 GLU A C 1
ATOM 536 O O . GLU A 1 69 ? -9.597 13.681 4.098 1.00 91.56 69 GLU A O 1
ATOM 541 N N . TYR A 1 70 ? -8.975 11.901 2.907 1.00 90.81 70 TYR A N 1
ATOM 542 C CA . TYR A 1 70 ? -7.541 12.169 2.909 1.00 90.81 70 TYR A CA 1
ATOM 543 C C . TYR A 1 70 ? -7.032 12.086 1.472 1.00 90.81 70 TYR A C 1
ATOM 545 O O . TYR A 1 70 ? -6.777 11.006 0.937 1.00 90.81 70 TYR A O 1
ATOM 553 N N . ARG A 1 71 ? -6.954 13.242 0.808 1.00 87.69 71 ARG A N 1
ATOM 554 C CA . ARG A 1 71 ? -6.580 13.325 -0.607 1.00 87.69 71 ARG A CA 1
ATOM 555 C C . ARG A 1 71 ? -5.085 13.562 -0.743 1.00 87.69 71 ARG A C 1
ATOM 557 O O . ARG A 1 71 ? -4.566 14.557 -0.249 1.00 87.69 71 ARG A O 1
ATOM 564 N N . VAL A 1 72 ? -4.420 12.673 -1.472 1.00 87.75 72 VAL A N 1
ATOM 565 C CA . VAL A 1 72 ? -2.991 12.769 -1.783 1.00 87.75 72 VAL A CA 1
ATOM 566 C C . VAL A 1 72 ? -2.755 12.602 -3.273 1.00 87.75 72 VAL A C 1
ATOM 568 O O . VAL A 1 72 ? -3.444 11.830 -3.943 1.00 87.75 72 VAL A O 1
ATOM 571 N N . LYS A 1 73 ? -1.775 13.338 -3.802 1.00 85.25 73 LYS A N 1
ATOM 572 C CA . LYS A 1 73 ? -1.331 13.174 -5.185 1.00 85.25 73 LYS A CA 1
ATOM 573 C C . LYS A 1 73 ? -0.498 11.898 -5.282 1.00 85.25 73 LYS A C 1
ATOM 575 O O . LYS A 1 73 ? 0.463 11.728 -4.537 1.00 85.25 73 LYS A O 1
ATOM 580 N N . LEU A 1 74 ? -0.874 11.013 -6.199 1.00 83.62 74 LEU A N 1
ATOM 581 C CA . LEU A 1 74 ? -0.136 9.785 -6.475 1.00 83.62 74 LEU A CA 1
ATOM 582 C C . LEU A 1 74 ? 0.951 10.053 -7.514 1.00 83.62 74 LEU A C 1
ATOM 584 O O . LEU A 1 74 ? 0.695 10.697 -8.531 1.00 83.62 74 LEU A O 1
ATOM 588 N N . SER A 1 75 ? 2.141 9.519 -7.257 1.00 83.12 75 SER A N 1
ATOM 589 C CA . SER A 1 75 ? 3.267 9.530 -8.189 1.00 83.12 75 SER A CA 1
ATOM 590 C C . SER A 1 75 ? 3.596 8.095 -8.579 1.00 83.12 75 SER A C 1
ATOM 592 O O . SER A 1 75 ? 3.756 7.241 -7.707 1.00 83.12 75 SER A O 1
ATOM 594 N N . TYR A 1 76 ? 3.706 7.839 -9.881 1.00 85.50 76 TYR A N 1
ATOM 595 C CA . TYR A 1 76 ? 4.089 6.541 -10.433 1.00 85.50 76 TYR A CA 1
ATOM 596 C C . TYR A 1 76 ? 5.498 6.611 -11.019 1.00 85.50 76 TYR A C 1
ATOM 598 O O . TYR A 1 76 ? 5.947 7.663 -11.471 1.00 85.50 76 TYR A O 1
ATOM 606 N N . GLY A 1 77 ? 6.191 5.476 -11.008 1.00 87.56 77 GLY A N 1
ATOM 607 C CA . GLY A 1 77 ? 7.534 5.335 -11.549 1.00 87.56 77 GLY A CA 1
ATOM 608 C C . GLY A 1 77 ? 7.781 3.917 -12.046 1.00 87.56 77 GLY A C 1
ATOM 609 O O . GLY A 1 77 ? 6.974 3.012 -11.840 1.00 87.56 77 GLY A O 1
ATOM 610 N N . THR A 1 78 ? 8.913 3.737 -12.709 1.00 88.31 78 THR A N 1
ATOM 611 C CA . THR A 1 78 ? 9.374 2.462 -13.264 1.00 88.31 78 THR A CA 1
ATOM 612 C C . THR A 1 78 ? 10.793 2.202 -12.770 1.00 88.31 78 THR A C 1
ATOM 614 O O . THR A 1 78 ? 11.560 3.139 -12.544 1.00 88.31 78 THR A O 1
ATOM 617 N N . THR A 1 79 ? 11.138 0.930 -12.583 1.00 88.44 79 THR A N 1
ATOM 618 C CA . THR A 1 79 ? 12.480 0.496 -12.197 1.00 88.44 79 THR A CA 1
ATOM 619 C C . THR A 1 79 ? 12.914 -0.689 -13.050 1.00 88.44 79 THR A C 1
ATOM 621 O O . THR A 1 79 ? 12.095 -1.502 -13.480 1.00 88.44 79 THR A O 1
ATOM 624 N N . SER A 1 80 ? 14.214 -0.791 -13.292 1.00 89.56 80 SER A N 1
ATOM 625 C CA . SER A 1 80 ? 14.841 -1.938 -13.937 1.00 89.56 80 SER A CA 1
ATOM 626 C C . SER A 1 80 ? 16.264 -2.100 -13.406 1.00 89.56 80 SER A C 1
ATOM 628 O O . SER A 1 80 ? 16.796 -1.212 -12.741 1.00 89.56 80 SER A O 1
ATOM 630 N N . LEU A 1 81 ? 16.888 -3.246 -13.680 1.00 90.88 81 LEU A N 1
ATOM 631 C CA . LEU A 1 81 ? 18.297 -3.445 -13.348 1.00 90.88 81 LEU A CA 1
ATOM 632 C C . LEU A 1 81 ? 19.170 -2.481 -14.161 1.00 90.88 81 LEU A C 1
ATOM 634 O O . LEU A 1 81 ? 19.058 -2.436 -15.383 1.00 90.88 81 LEU A O 1
ATOM 638 N N . ASN A 1 82 ? 20.106 -1.799 -13.499 1.00 85.38 82 ASN A N 1
ATOM 639 C CA . ASN A 1 82 ? 21.061 -0.903 -14.165 1.00 85.38 82 ASN A CA 1
ATOM 640 C C . ASN A 1 82 ? 21.896 -1.616 -15.244 1.00 85.38 82 ASN A C 1
ATOM 642 O O . ASN A 1 82 ? 22.292 -1.005 -16.230 1.00 85.38 82 ASN A O 1
ATOM 646 N N . SER A 1 83 ? 22.152 -2.915 -15.063 1.00 90.75 83 SER A N 1
ATOM 647 C CA . SER A 1 83 ? 22.872 -3.777 -16.009 1.00 90.75 83 SER A CA 1
ATOM 648 C C . SER A 1 83 ? 21.992 -4.339 -17.131 1.00 90.75 83 SER A C 1
ATOM 650 O O . SER A 1 83 ? 22.430 -5.191 -17.905 1.00 90.75 83 SER A O 1
ATOM 652 N N . ASN A 1 84 ? 20.725 -3.928 -17.221 1.00 85.75 84 ASN A N 1
ATOM 653 C CA . ASN A 1 84 ? 19.823 -4.450 -18.233 1.00 85.75 84 ASN A CA 1
ATOM 654 C C . ASN A 1 84 ? 20.053 -3.756 -19.578 1.00 85.75 84 ASN A C 1
ATOM 656 O O . ASN A 1 84 ? 19.667 -2.608 -19.784 1.00 85.75 84 ASN A O 1
ATOM 660 N N . HIS A 1 85 ? 20.649 -4.489 -20.515 1.00 85.38 85 HIS A N 1
ATOM 661 C CA . HIS A 1 85 ? 20.935 -4.012 -21.871 1.00 85.38 85 HIS A CA 1
ATOM 662 C C . HIS A 1 85 ? 19.951 -4.546 -22.923 1.00 85.38 85 HIS A C 1
ATOM 664 O O . HIS A 1 85 ? 20.184 -4.397 -24.121 1.00 85.38 85 HIS A O 1
ATOM 670 N N . LYS A 1 86 ? 18.850 -5.188 -22.504 1.00 93.06 86 LYS A N 1
ATOM 671 C CA . LYS A 1 86 ? 17.850 -5.726 -23.436 1.00 93.06 86 LYS A CA 1
ATOM 672 C C . LYS A 1 86 ? 17.145 -4.588 -24.173 1.00 93.06 86 LYS A C 1
ATOM 674 O O . LYS A 1 86 ? 16.595 -3.686 -23.539 1.00 93.06 86 LYS A O 1
ATOM 679 N N . ILE A 1 87 ? 17.108 -4.670 -25.504 1.00 90.00 87 ILE A N 1
ATOM 680 C CA . ILE A 1 87 ? 16.491 -3.647 -26.362 1.00 90.00 87 ILE A CA 1
ATOM 681 C C . ILE A 1 87 ? 15.031 -3.387 -25.982 1.00 90.00 87 ILE A C 1
ATOM 683 O O . ILE A 1 87 ? 14.629 -2.237 -25.869 1.00 90.00 87 ILE A O 1
ATOM 687 N N . GLN A 1 88 ? 14.288 -4.436 -25.621 1.00 91.44 88 GLN A N 1
ATOM 688 C CA . GLN A 1 88 ? 12.882 -4.336 -25.231 1.00 91.44 88 GLN A CA 1
ATOM 689 C C . GLN A 1 88 ? 12.686 -3.413 -24.020 1.00 91.44 88 GLN A C 1
ATOM 691 O O . GLN A 1 88 ? 11.722 -2.661 -23.955 1.00 91.44 88 GLN A O 1
ATOM 696 N N . ILE A 1 89 ? 13.615 -3.441 -23.060 1.00 91.19 8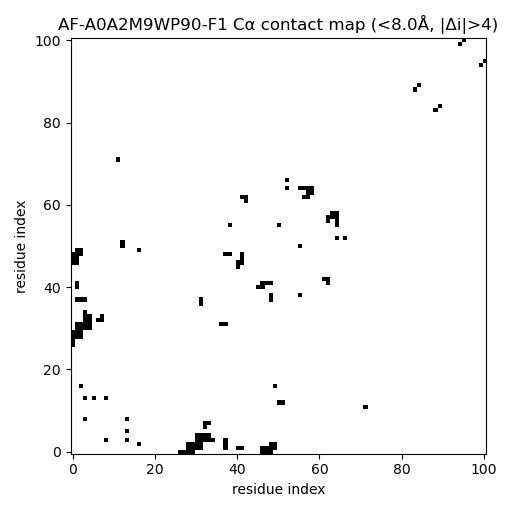9 ILE A N 1
ATOM 697 C CA . ILE A 1 89 ? 13.554 -2.583 -21.870 1.00 91.19 89 ILE A CA 1
ATOM 698 C C . ILE A 1 89 ? 13.840 -1.132 -22.252 1.00 91.19 89 ILE A C 1
ATOM 700 O O . ILE A 1 89 ? 13.142 -0.231 -21.793 1.00 91.19 89 ILE A O 1
ATOM 704 N N . LYS A 1 90 ? 14.814 -0.904 -23.140 1.00 88.50 90 LYS A N 1
ATOM 705 C CA . LYS A 1 90 ? 15.102 0.426 -23.687 1.00 88.50 90 LYS A CA 1
ATOM 706 C C . LYS A 1 90 ? 13.900 0.994 -24.447 1.00 88.50 90 LYS A C 1
ATOM 708 O O . LYS A 1 90 ? 13.589 2.169 -24.274 1.00 88.50 90 LYS A O 1
ATOM 713 N N . ASP A 1 91 ? 13.208 0.167 -25.224 1.00 92.44 91 ASP A N 1
ATOM 714 C CA . ASP A 1 91 ? 12.010 0.572 -25.961 1.00 92.44 91 ASP A CA 1
ATOM 715 C C . ASP A 1 91 ? 10.894 1.010 -25.005 1.00 92.44 91 ASP A C 1
ATOM 717 O O . ASP A 1 91 ? 10.310 2.077 -25.197 1.00 92.44 91 ASP A O 1
ATOM 721 N N . PHE A 1 92 ? 10.667 0.273 -23.910 1.00 92.25 92 PHE A N 1
ATOM 722 C CA . PHE A 1 92 ? 9.731 0.694 -22.863 1.00 92.25 92 PHE A CA 1
ATOM 723 C C . PHE A 1 92 ? 10.154 1.998 -22.178 1.00 92.25 92 PHE A C 1
ATOM 725 O O . PHE A 1 92 ? 9.319 2.878 -21.980 1.00 92.25 92 PHE A O 1
ATOM 732 N N . TYR A 1 93 ? 11.438 2.174 -21.850 1.00 89.81 93 TYR A N 1
ATOM 733 C CA . TYR A 1 93 ? 11.919 3.438 -21.281 1.00 89.81 93 TYR A CA 1
ATOM 734 C C . TYR A 1 93 ? 11.710 4.622 -22.222 1.00 89.81 93 TYR A C 1
ATOM 736 O O . TYR A 1 93 ? 11.252 5.677 -21.784 1.00 89.81 93 TYR A O 1
ATOM 744 N N . ASN A 1 94 ? 12.012 4.448 -23.509 1.00 89.88 94 ASN A N 1
ATOM 745 C CA . ASN A 1 94 ? 11.778 5.472 -24.521 1.00 89.88 94 ASN A CA 1
ATOM 746 C C . ASN A 1 94 ? 10.286 5.795 -24.638 1.00 89.88 94 ASN A C 1
ATOM 748 O O . ASN A 1 94 ? 9.920 6.968 -24.665 1.00 89.88 94 ASN A O 1
ATOM 752 N N . PHE A 1 95 ? 9.427 4.772 -24.641 1.00 93.50 95 PHE A N 1
ATOM 753 C CA . PHE A 1 95 ? 7.980 4.956 -24.629 1.00 93.50 95 PHE A CA 1
ATOM 754 C C . PHE A 1 95 ? 7.527 5.790 -23.423 1.00 93.50 95 PHE A C 1
ATOM 756 O O . PHE A 1 95 ? 6.820 6.780 -23.609 1.00 93.50 95 PHE A O 1
ATOM 763 N N . PHE A 1 96 ? 7.964 5.452 -22.205 1.00 92.25 96 PHE A N 1
ATOM 764 C CA . PHE A 1 96 ? 7.586 6.201 -21.004 1.00 92.25 96 PHE A CA 1
ATOM 765 C C . PHE A 1 96 ? 8.073 7.650 -21.049 1.00 92.25 96 PHE A C 1
ATOM 767 O O . PHE A 1 96 ? 7.308 8.556 -20.734 1.00 92.25 96 PHE A O 1
ATOM 774 N N . LYS A 1 97 ? 9.314 7.880 -21.489 1.00 87.62 97 LYS A N 1
ATOM 775 C CA . LYS A 1 97 ? 9.892 9.224 -21.587 1.00 87.62 97 LYS A CA 1
ATOM 776 C C . LYS A 1 97 ? 9.182 10.108 -22.616 1.00 87.62 97 LYS A C 1
ATOM 778 O O . LYS A 1 97 ? 9.090 11.306 -22.408 1.00 87.62 97 LYS A O 1
ATOM 783 N N . LEU A 1 98 ? 8.720 9.538 -23.729 1.00 93.19 98 LEU A N 1
ATOM 784 C CA . LEU A 1 98 ? 8.061 10.300 -24.795 1.00 93.19 98 LEU A CA 1
ATOM 785 C C . LEU A 1 98 ? 6.580 10.582 -24.518 1.00 93.19 98 LEU A C 1
ATOM 787 O O . LEU A 1 98 ? 6.044 11.529 -25.082 1.00 93.19 98 LEU A O 1
ATOM 791 N N . ASN A 1 99 ? 5.915 9.749 -23.708 1.00 92.75 99 ASN A N 1
ATOM 792 C CA . ASN A 1 99 ? 4.455 9.788 -23.570 1.00 92.75 99 ASN A CA 1
ATOM 793 C C . ASN A 1 99 ? 3.955 10.112 -22.153 1.00 92.75 99 ASN A C 1
ATOM 795 O O . ASN A 1 99 ? 2.798 10.498 -22.015 1.00 92.75 99 ASN A O 1
ATOM 799 N N . LEU A 1 100 ? 4.763 9.908 -21.104 1.00 86.31 100 LEU A N 1
ATOM 800 C CA . LEU A 1 100 ? 4.312 9.969 -19.701 1.00 86.31 100 LEU A CA 1
ATOM 801 C C . LEU A 1 100 ? 5.161 10.882 -18.795 1.00 86.31 100 LEU A C 1
ATOM 803 O O . LEU A 1 100 ? 4.843 10.997 -17.609 1.00 86.31 100 LEU A O 1
ATOM 807 N N . GLN A 1 101 ? 6.230 11.491 -19.317 1.00 77.06 101 GLN A N 1
ATOM 808 C CA . GLN A 1 101 ? 7.076 12.477 -18.628 1.00 77.06 101 GLN A CA 1
ATOM 809 C C . GLN A 1 101 ? 7.020 13.809 -19.364 1.00 77.06 101 GLN A C 1
ATOM 811 O O . GLN A 1 101 ? 6.983 14.842 -18.662 1.00 77.06 101 GLN A O 1
#

Sequence (101 aa):
MILLDNNWCPPEQLRLQEIIRKQNSSKNISYVNNVDTANIMCKSALGITIGPSFILGKENAFVKPVPLEYRVKLSYGTTSLNSNHKIQIKDFYNFFKLNLQ

Mean predicted aligned error: 4.98 Å

Nearest PDB structures (foldseek):
  4y7j-assembly1_E  TM=4.989E-01  e=7.623E+00  Methanosarcina acetivorans C2A

Radius of gyration: 17.62 Å; Cα contacts (8 Å, |Δi|>4): 75; chains: 1; bounding box: 41×26×50 Å

Foldseek 3Di:
DEEEDPVEDDPLSVVVVVVVCVVPVPDDYDYDHYLVVQQVCQLVVVDDYDDDPVSRDDDDPRDHDDDDPRDDDDDDDDDDDPPDPDVVVVVVVVVCVVPPD

Organism: NCBI:txid47770

Secondary structure (DSSP, 8-state):
-EEE-TTSS-HHHHHHHHHHHHHTTTS--EEESSHHHHHHHHHTTS--B---TTTSPPS-SS------S------------TT---HHHHHHHHHHHHHT-